Protein AF-A0A0M2LKA0-F1 (afdb_monomer_lite)

pLDDT: mean 72.99, std 15.02, range [41.03, 94.38]

Structure (mmCIF, N/CA/C/O backbone):
data_AF-A0A0M2LKA0-F1
#
_entry.id   AF-A0A0M2LKA0-F1
#
loop_
_atom_site.group_PDB
_atom_site.id
_atom_site.type_symbol
_atom_site.label_atom_id
_atom_site.label_alt_id
_atom_site.label_comp_id
_atom_site.label_asym_id
_atom_site.label_entity_id
_atom_site.label_seq_id
_atom_site.pdbx_PDB_ins_code
_atom_site.Cartn_x
_atom_site.Cartn_y
_atom_site.Cartn_z
_atom_site.occupancy
_atom_site.B_iso_or_equiv
_atom_site.auth_seq_id
_atom_site.auth_comp_id
_atom_site.auth_asym_id
_atom_site.auth_atom_id
_atom_site.pdbx_PDB_model_num
ATOM 1 N N . MET A 1 1 ? 6.410 20.354 8.810 1.00 49.94 1 MET A N 1
ATOM 2 C CA . MET A 1 1 ? 5.802 19.110 9.349 1.00 49.94 1 MET A CA 1
ATOM 3 C C . MET A 1 1 ? 4.276 19.144 9.284 1.00 49.94 1 MET A C 1
ATOM 5 O O . MET A 1 1 ? 3.710 18.220 8.721 1.00 49.94 1 MET A O 1
ATOM 9 N N . ALA A 1 2 ? 3.620 20.210 9.767 1.00 44.72 2 ALA A N 1
ATOM 10 C CA . ALA A 1 2 ? 2.159 20.378 9.693 1.00 44.72 2 ALA A CA 1
ATOM 11 C C . ALA A 1 2 ? 1.587 20.274 8.263 1.00 44.72 2 ALA A C 1
ATOM 13 O O . ALA A 1 2 ? 0.585 19.607 8.043 1.00 44.72 2 ALA A O 1
ATOM 14 N N . GLU A 1 3 ? 2.279 20.843 7.278 1.00 41.03 3 GLU A N 1
ATOM 15 C CA . GLU A 1 3 ? 1.868 20.831 5.868 1.00 41.03 3 GLU A CA 1
ATOM 16 C C . GLU A 1 3 ? 1.890 19.419 5.245 1.00 41.03 3 GLU A C 1
ATOM 18 O O . GLU A 1 3 ? 0.948 19.018 4.571 1.00 41.03 3 GLU A O 1
ATOM 23 N N . ARG A 1 4 ? 2.899 18.595 5.577 1.00 46.00 4 ARG A N 1
ATOM 24 C CA . ARG A 1 4 ? 2.967 17.182 5.149 1.00 46.00 4 ARG A CA 1
ATOM 25 C C . ARG A 1 4 ? 1.891 16.314 5.811 1.00 46.00 4 ARG A C 1
ATOM 27 O O . ARG A 1 4 ? 1.380 15.390 5.185 1.00 46.00 4 ARG A O 1
ATOM 34 N N . LEU A 1 5 ? 1.529 16.618 7.060 1.00 46.94 5 LEU A N 1
ATOM 35 C CA . LEU A 1 5 ? 0.420 15.952 7.754 1.00 46.94 5 LEU A CA 1
ATOM 36 C C . LEU A 1 5 ? -0.933 16.329 7.129 1.00 46.94 5 LEU A C 1
ATOM 38 O O . LEU A 1 5 ? -1.771 15.452 6.932 1.00 46.94 5 LEU A O 1
ATOM 42 N N . ALA A 1 6 ? -1.120 17.596 6.746 1.00 46.91 6 ALA A N 1
ATOM 43 C CA . ALA A 1 6 ? -2.309 18.057 6.029 1.00 46.91 6 ALA A CA 1
ATOM 44 C C . ALA A 1 6 ? -2.434 17.416 4.634 1.00 46.91 6 ALA A C 1
ATOM 46 O O . ALA A 1 6 ? -3.523 17.013 4.235 1.00 46.91 6 ALA A O 1
ATOM 47 N N . GLN A 1 7 ? -1.318 17.229 3.925 1.00 47.41 7 GLN A N 1
ATOM 48 C CA . GLN A 1 7 ? -1.297 16.571 2.615 1.00 47.41 7 GLN A CA 1
ATOM 49 C C . GLN A 1 7 ? -1.608 15.065 2.709 1.00 47.41 7 GLN A C 1
ATOM 51 O O . GLN A 1 7 ? -2.362 14.539 1.891 1.00 47.41 7 GLN A O 1
ATOM 56 N N . SER A 1 8 ? -1.131 14.387 3.765 1.00 47.25 8 SER A N 1
ATOM 57 C CA . SER A 1 8 ? -1.543 13.009 4.085 1.00 47.25 8 SER A CA 1
ATOM 58 C C . SER A 1 8 ? -3.036 12.907 4.403 1.00 47.25 8 SER A C 1
ATOM 60 O O . SER A 1 8 ? -3.646 11.893 4.083 1.00 47.25 8 SER A O 1
ATOM 62 N N . ALA A 1 9 ? -3.634 13.931 5.020 1.00 48.22 9 ALA A N 1
ATOM 63 C CA . ALA A 1 9 ? -5.065 13.962 5.310 1.00 48.22 9 ALA A CA 1
ATOM 64 C C . ALA A 1 9 ? -5.916 14.241 4.055 1.00 48.22 9 ALA A C 1
ATOM 66 O O . ALA A 1 9 ? -6.950 13.604 3.877 1.00 48.22 9 ALA A O 1
ATOM 67 N N . ALA A 1 10 ? -5.470 15.124 3.156 1.00 48.59 10 ALA A N 1
ATOM 68 C CA . ALA A 1 10 ? -6.183 15.451 1.917 1.00 48.59 10 ALA A CA 1
ATOM 69 C C . ALA A 1 10 ? -6.299 14.252 0.957 1.00 48.59 10 ALA A C 1
ATOM 71 O O . ALA A 1 10 ? -7.355 14.042 0.367 1.00 48.59 10 ALA A O 1
ATOM 72 N N . SER A 1 11 ? -5.260 13.410 0.874 1.00 50.88 11 SER A N 1
ATOM 73 C CA . SER A 1 11 ? -5.303 12.160 0.096 1.00 50.88 11 SER A CA 1
ATOM 74 C C . SER A 1 11 ? -6.380 11.172 0.576 1.00 50.88 11 SER A C 1
ATOM 76 O O . SER A 1 11 ? -6.733 10.269 -0.172 1.00 50.88 11 SER A O 1
ATOM 78 N N . ARG A 1 12 ? -6.901 11.320 1.806 1.00 52.53 12 ARG A N 1
ATOM 79 C CA . ARG A 1 12 ? -7.867 10.393 2.432 1.00 52.53 12 ARG A CA 1
ATOM 80 C C . ARG A 1 12 ? -9.328 10.729 2.140 1.00 52.53 12 ARG A C 1
ATOM 82 O O . ARG A 1 12 ? -10.188 9.892 2.375 1.00 52.53 12 ARG A O 1
ATOM 89 N N . LEU A 1 13 ? -9.629 11.935 1.651 1.00 51.94 13 LEU A N 1
ATOM 90 C CA . LEU A 1 13 ? -11.008 12.327 1.320 1.00 51.94 13 LEU A CA 1
ATOM 91 C C . LEU A 1 13 ? -11.517 11.686 0.020 1.00 51.94 13 LEU A C 1
ATOM 93 O O . LEU A 1 13 ? -12.709 11.751 -0.256 1.00 51.94 13 LEU A O 1
ATOM 97 N N . LEU A 1 14 ? -10.626 11.085 -0.773 1.00 54.72 14 LEU A N 1
ATOM 98 C CA . LEU A 1 14 ? -10.937 10.580 -2.110 1.00 54.72 14 LEU A CA 1
ATOM 99 C C . LEU A 1 14 ? -11.229 9.070 -2.152 1.00 54.72 14 LEU A C 1
ATOM 101 O O . LEU A 1 14 ? -11.554 8.561 -3.219 1.00 54.72 14 LEU A O 1
ATOM 105 N N . GLY A 1 15 ? -11.170 8.372 -1.009 1.00 57.66 15 GLY A N 1
ATOM 106 C CA . GLY A 1 15 ? -11.311 6.913 -0.954 1.00 57.66 15 GLY A CA 1
ATOM 107 C C . GLY A 1 15 ? -10.133 6.176 -1.610 1.00 57.66 15 GLY A C 1
ATOM 108 O O . GLY A 1 15 ? -9.157 6.819 -2.015 1.00 57.66 15 GLY A O 1
ATOM 109 N N . PRO A 1 16 ? -10.189 4.834 -1.705 1.00 60.84 16 PRO A N 1
ATOM 110 C CA . PRO A 1 16 ? -9.189 4.091 -2.454 1.00 60.84 16 PRO A CA 1
ATOM 111 C C . PRO A 1 16 ? -9.249 4.519 -3.929 1.00 60.84 16 PRO A C 1
ATOM 113 O O . PRO A 1 16 ? -10.347 4.719 -4.464 1.00 60.84 16 PRO A O 1
ATOM 116 N N . PRO A 1 17 ? -8.101 4.665 -4.613 1.00 65.44 17 PRO A N 1
ATOM 117 C CA . PRO A 1 17 ? -8.116 4.902 -6.048 1.00 65.44 17 PRO A CA 1
ATOM 118 C C . PRO A 1 17 ? -8.857 3.748 -6.745 1.00 65.44 17 PRO A C 1
ATOM 120 O O . PRO A 1 17 ? -8.742 2.597 -6.310 1.00 65.44 17 PRO A O 1
ATOM 123 N N . PRO A 1 18 ? -9.624 4.025 -7.814 1.00 71.31 18 PRO A N 1
ATOM 124 C CA . PRO A 1 18 ? -10.268 2.964 -8.572 1.00 71.31 18 PRO A CA 1
ATOM 125 C C . PRO A 1 18 ? -9.208 2.005 -9.143 1.00 71.31 18 PRO A C 1
ATOM 127 O O . PRO A 1 18 ? -8.073 2.429 -9.392 1.00 71.31 18 PRO A O 1
ATOM 130 N N . PRO A 1 19 ? -9.560 0.730 -9.397 1.00 78.94 19 PRO A N 1
ATOM 131 C CA . PRO A 1 19 ? -8.699 -0.166 -10.159 1.00 78.94 19 PRO A CA 1
ATOM 132 C C . PRO A 1 19 ? -8.283 0.469 -11.490 1.00 78.94 19 PRO A C 1
ATOM 134 O O . PRO A 1 19 ? -9.040 1.249 -12.076 1.00 78.94 19 PRO A O 1
ATOM 137 N N . PHE A 1 20 ? -7.100 0.112 -11.996 1.00 77.69 20 PHE A N 1
ATOM 138 C CA . PHE A 1 20 ? -6.688 0.537 -13.332 1.00 77.69 20 PHE A CA 1
ATOM 139 C C . PHE A 1 20 ? -7.726 0.085 -14.368 1.00 77.69 20 PHE A C 1
ATOM 141 O O . PHE A 1 20 ? -8.136 -1.074 -14.388 1.00 77.69 20 PHE A O 1
ATOM 148 N N . SER A 1 21 ? -8.154 1.009 -15.231 1.00 77.69 21 SER A N 1
ATOM 149 C CA . SER A 1 21 ? -9.156 0.743 -16.273 1.00 77.69 21 SER A CA 1
ATOM 150 C C . SER A 1 21 ? -8.613 -0.102 -17.429 1.00 77.69 21 SER A C 1
ATOM 152 O O . SER A 1 21 ? -9.390 -0.719 -18.155 1.00 77.69 21 SER A O 1
ATOM 154 N N . SER A 1 22 ? -7.287 -0.143 -17.586 1.00 79.56 22 SER A N 1
ATOM 155 C CA . SER A 1 22 ? -6.582 -0.935 -18.593 1.00 79.56 22 SER A CA 1
ATOM 156 C C . SER A 1 22 ? -5.855 -2.118 -17.945 1.00 79.56 22 SER A C 1
ATOM 158 O O . SER A 1 22 ? -5.287 -1.951 -16.861 1.00 79.56 22 SER A O 1
ATOM 160 N N . PRO A 1 23 ? -5.801 -3.294 -18.600 1.00 80.81 23 PRO A N 1
ATOM 161 C CA . PRO A 1 23 ? -4.989 -4.411 -18.131 1.00 80.81 23 PRO A CA 1
ATOM 162 C C . PRO A 1 23 ? -3.512 -4.022 -18.013 1.00 80.81 23 PRO A C 1
ATOM 164 O O . PRO A 1 23 ? -2.940 -3.447 -18.939 1.00 80.81 23 PRO A O 1
ATOM 167 N N . VAL A 1 24 ? -2.885 -4.381 -16.894 1.00 83.12 24 VAL A N 1
ATOM 168 C CA . VAL A 1 24 ? -1.435 -4.255 -16.709 1.00 83.12 24 VAL A CA 1
ATOM 169 C C . VAL A 1 24 ? -0.783 -5.552 -17.181 1.00 83.12 24 VAL A C 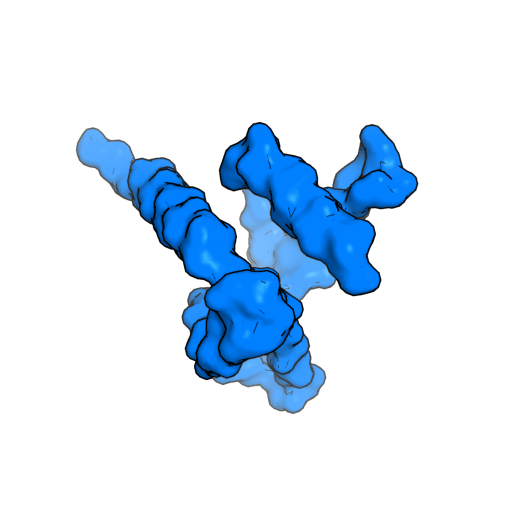1
ATOM 171 O O . VAL A 1 24 ? -1.058 -6.619 -16.635 1.00 83.12 24 VAL A O 1
ATOM 174 N N . VAL A 1 25 ? 0.064 -5.466 -18.207 1.00 85.69 25 VAL A N 1
ATOM 175 C CA . VAL A 1 25 ? 0.822 -6.613 -18.725 1.00 85.69 25 VAL A CA 1
ATOM 176 C C . VAL A 1 25 ? 2.183 -6.661 -18.037 1.00 85.69 25 VAL A C 1
ATOM 178 O O . VAL A 1 25 ? 2.869 -5.642 -17.956 1.00 85.69 25 VAL A O 1
ATOM 181 N N . ILE A 1 26 ? 2.554 -7.846 -17.554 1.00 86.62 26 ILE A N 1
ATOM 182 C CA . ILE A 1 26 ? 3.863 -8.138 -16.965 1.00 86.62 26 ILE A CA 1
ATOM 183 C C . ILE A 1 26 ? 4.667 -8.917 -18.006 1.00 86.62 26 ILE A C 1
ATOM 185 O O . ILE A 1 26 ? 4.159 -9.896 -18.558 1.00 86.62 26 ILE A O 1
ATOM 189 N N . ASP A 1 27 ? 5.884 -8.469 -18.303 1.00 85.25 27 ASP A N 1
ATOM 190 C CA . ASP A 1 27 ? 6.769 -9.166 -19.236 1.00 85.25 27 ASP A CA 1
ATOM 191 C C . ASP A 1 27 ? 7.444 -10.400 -18.606 1.00 85.25 27 ASP A C 1
ATOM 193 O O . ASP A 1 27 ? 7.315 -10.687 -17.415 1.00 85.25 27 ASP A O 1
ATOM 197 N N . GLU A 1 28 ? 8.187 -11.151 -19.419 1.00 82.75 28 GLU A N 1
ATOM 198 C CA . GLU A 1 28 ? 8.912 -12.353 -18.979 1.00 82.75 28 GLU A CA 1
ATOM 199 C C . GLU A 1 28 ? 9.992 -12.054 -17.924 1.00 82.75 28 GLU A C 1
ATOM 201 O O . GLU A 1 28 ? 10.391 -12.942 -17.171 1.00 82.75 28 GLU A O 1
ATOM 206 N N . GLY A 1 29 ? 10.460 -10.804 -17.862 1.00 78.12 29 GLY A N 1
ATOM 207 C CA . GLY A 1 29 ? 11.423 -10.318 -16.882 1.00 78.12 29 GLY A CA 1
ATOM 208 C C . GLY A 1 29 ? 10.786 -9.833 -15.581 1.00 78.12 29 GLY A C 1
ATOM 209 O O . GLY A 1 29 ? 11.528 -9.419 -14.694 1.00 78.12 29 GLY A O 1
ATOM 210 N N . GLY A 1 30 ? 9.456 -9.870 -15.451 1.00 79.06 30 GLY A N 1
ATOM 211 C CA . GLY A 1 30 ? 8.730 -9.414 -14.266 1.00 79.06 30 GLY A CA 1
ATOM 212 C C . GLY 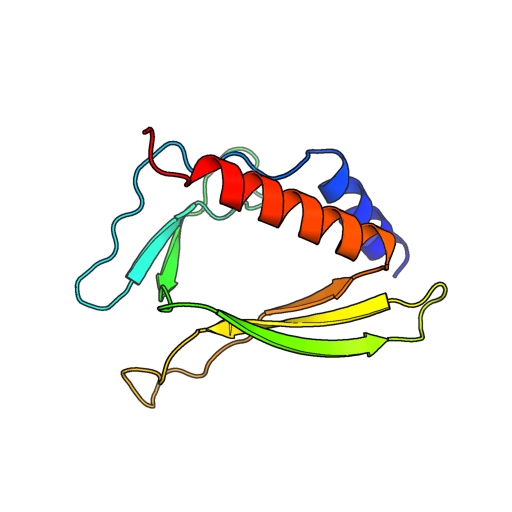A 1 30 ? 8.468 -7.907 -14.222 1.00 79.06 30 GLY A C 1
ATOM 213 O O . GLY A 1 30 ? 8.109 -7.393 -13.163 1.00 79.06 30 GLY A O 1
ATO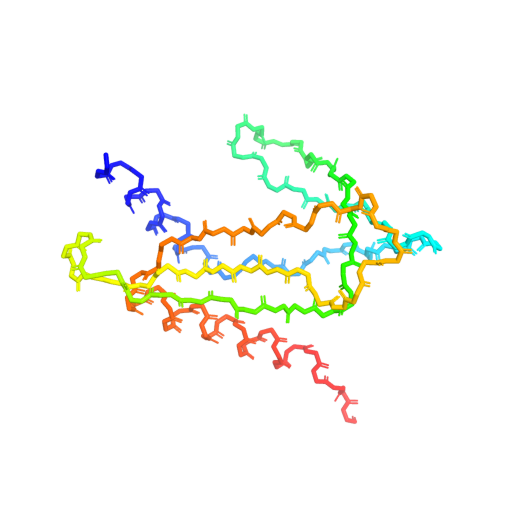M 214 N N . TYR A 1 31 ? 8.636 -7.179 -15.328 1.00 84.12 31 TYR A N 1
ATOM 215 C CA . TYR A 1 31 ? 8.393 -5.737 -15.384 1.00 84.12 31 TYR A CA 1
ATOM 216 C C . TYR A 1 31 ? 7.004 -5.408 -15.900 1.00 84.12 31 TYR A C 1
ATOM 218 O O . TYR A 1 31 ? 6.482 -6.059 -16.803 1.00 84.12 31 TYR A O 1
ATOM 226 N N . ALA A 1 32 ? 6.437 -4.336 -15.358 1.00 86.38 32 ALA A N 1
ATOM 227 C CA . ALA A 1 32 ? 5.211 -3.740 -15.851 1.00 86.38 32 ALA A CA 1
ATOM 228 C C . ALA A 1 32 ? 5.365 -2.231 -16.037 1.00 86.38 32 ALA A C 1
ATOM 230 O O . ALA A 1 32 ? 6.103 -1.549 -15.323 1.00 86.38 32 ALA A O 1
ATOM 231 N N . TRP A 1 33 ? 4.603 -1.713 -16.991 1.00 84.00 33 TRP A N 1
ATOM 232 C CA . TRP A 1 33 ? 4.403 -0.288 -17.202 1.00 84.00 33 TRP A CA 1
ATOM 233 C C . TRP A 1 33 ? 3.116 0.120 -16.491 1.00 84.00 33 TRP A C 1
ATOM 235 O O . TRP A 1 33 ? 2.025 -0.240 -16.936 1.00 84.00 33 TRP A O 1
ATOM 245 N N . VAL A 1 34 ? 3.237 0.830 -15.368 1.00 81.38 34 VAL A N 1
ATOM 246 C CA . VAL A 1 34 ? 2.087 1.196 -14.527 1.00 81.38 34 VAL A CA 1
ATOM 247 C C . VAL A 1 34 ? 1.832 2.703 -14.548 1.00 81.38 34 VAL A C 1
ATOM 249 O O . VAL A 1 34 ? 2.788 3.484 -14.479 1.00 81.38 34 VAL A O 1
ATOM 252 N N . PRO A 1 35 ? 0.561 3.145 -14.607 1.00 74.81 35 PRO A N 1
ATOM 253 C CA . PRO A 1 35 ? 0.226 4.548 -14.406 1.00 74.81 35 PRO A CA 1
ATOM 254 C C . PRO A 1 35 ? 0.647 4.9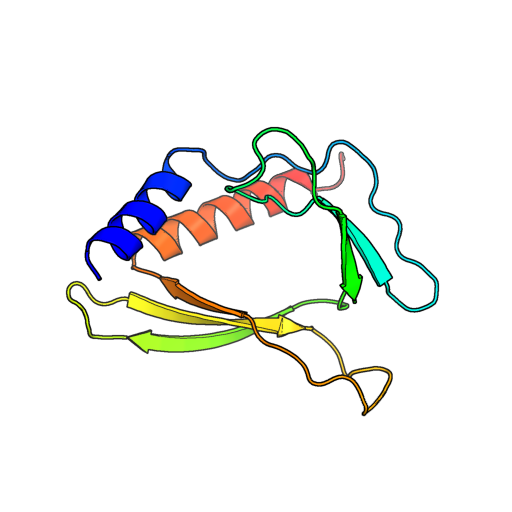92 -13.000 1.00 74.81 35 PRO A C 1
ATOM 256 O O . PRO A 1 35 ? 0.201 4.432 -11.998 1.00 74.81 35 PRO A O 1
ATOM 259 N N . HIS A 1 36 ? 1.500 6.010 -12.915 1.00 69.06 36 HIS A N 1
ATOM 260 C CA . HIS A 1 36 ? 1.885 6.641 -11.662 1.00 69.06 36 HIS A CA 1
ATOM 261 C C . HIS A 1 36 ? 1.160 7.984 -11.513 1.00 69.06 36 HIS A C 1
ATOM 263 O O . HIS A 1 36 ? 1.328 8.874 -12.356 1.00 69.06 36 HIS A O 1
ATOM 269 N N . PRO A 1 37 ? 0.404 8.194 -10.422 1.00 59.50 37 PRO A N 1
ATOM 270 C CA . PRO A 1 37 ? -0.228 9.479 -10.166 1.00 59.50 37 PRO A CA 1
ATOM 271 C C . PRO A 1 37 ? 0.855 10.529 -9.880 1.00 59.50 37 PRO A C 1
ATOM 273 O O . PRO A 1 37 ? 1.488 10.520 -8.825 1.00 59.50 37 PRO A O 1
ATOM 276 N N . ASN A 1 38 ? 1.114 11.433 -10.830 1.00 61.78 38 ASN A N 1
ATOM 277 C CA . ASN A 1 38 ? 1.999 12.575 -10.616 1.00 61.78 38 ASN A CA 1
ATOM 278 C C . ASN A 1 38 ? 1.162 13.814 -10.253 1.00 61.78 38 ASN A C 1
ATOM 280 O O . ASN A 1 38 ? 0.562 14.417 -11.142 1.00 61.78 38 ASN A O 1
ATOM 284 N N . PRO A 1 39 ? 1.150 14.250 -8.981 1.00 54.44 39 PRO A N 1
ATOM 285 C CA . PRO A 1 39 ? 0.353 15.400 -8.560 1.00 54.44 39 PRO A CA 1
ATOM 286 C C . PRO A 1 39 ? 0.813 16.734 -9.176 1.00 54.44 39 PRO A C 1
ATOM 288 O O . PRO A 1 39 ? 0.076 17.713 -9.104 1.00 54.44 39 PRO A O 1
ATOM 291 N N . ALA A 1 40 ? 2.007 16.798 -9.778 1.00 56.44 40 ALA A N 1
ATOM 292 C CA . ALA A 1 40 ? 2.523 17.993 -10.450 1.00 56.44 40 ALA A CA 1
ATOM 293 C C . ALA A 1 40 ? 2.151 18.077 -11.942 1.00 56.44 40 ALA A C 1
ATOM 295 O O . ALA A 1 40 ? 2.332 19.129 -12.552 1.00 56.44 40 ALA A O 1
ATOM 296 N N . LEU A 1 41 ? 1.644 16.996 -12.543 1.00 55.25 41 LEU A N 1
ATOM 297 C CA . LEU A 1 41 ? 1.250 16.959 -13.951 1.00 55.25 41 LEU A CA 1
ATOM 298 C C . LEU A 1 41 ? -0.249 16.674 -14.023 1.00 55.25 41 LEU A C 1
ATOM 300 O O . LEU A 1 41 ? -0.686 15.539 -13.887 1.00 55.25 41 LEU A O 1
ATOM 304 N N . SER A 1 42 ? -1.048 17.717 -14.241 1.00 48.38 42 SER A N 1
ATOM 305 C CA . SER A 1 42 ? -2.513 17.668 -14.153 1.00 48.38 42 SER A CA 1
ATOM 306 C C . SER A 1 42 ? -3.217 16.807 -15.214 1.00 48.38 42 SER A C 1
ATOM 308 O O . SER A 1 42 ? -4.443 16.773 -15.225 1.00 48.38 42 SER A O 1
ATOM 310 N N . SER A 1 43 ? -2.500 16.146 -16.130 1.00 45.59 43 SER A N 1
ATOM 311 C CA . SER A 1 43 ? -3.131 15.372 -17.212 1.00 45.59 43 SER A CA 1
ATOM 312 C C . SER A 1 43 ? -2.217 14.397 -17.965 1.00 45.59 43 SER A C 1
ATOM 314 O O . SER A 1 43 ? -2.603 13.916 -19.026 1.00 45.59 43 SER A O 1
ATOM 316 N N . ALA A 1 44 ? -1.010 14.110 -17.476 1.00 49.50 44 ALA A N 1
ATOM 317 C CA . ALA A 1 44 ? -0.154 13.094 -18.083 1.00 49.50 44 ALA A CA 1
ATOM 318 C C . ALA A 1 44 ? 0.042 11.974 -17.066 1.00 49.50 44 ALA A C 1
ATOM 320 O O . ALA A 1 44 ? 0.752 12.158 -16.077 1.00 49.50 44 ALA A O 1
ATOM 321 N N . GLU A 1 45 ? -0.615 10.837 -17.299 1.00 59.25 45 GLU A N 1
ATOM 322 C CA . GLU A 1 45 ? -0.286 9.575 -16.643 1.00 59.25 45 GLU A CA 1
ATOM 323 C C . GLU A 1 45 ? 1.199 9.310 -16.905 1.00 59.25 45 GLU A C 1
ATOM 325 O O . GLU A 1 45 ? 1.597 8.913 -18.000 1.00 59.25 45 GLU A O 1
ATOM 330 N N . VAL A 1 46 ? 2.056 9.620 -15.932 1.00 63.50 46 VAL A N 1
ATOM 331 C CA . VAL A 1 46 ? 3.459 9.230 -16.023 1.00 63.50 46 VAL A CA 1
ATOM 332 C C . VAL A 1 46 ? 3.459 7.719 -15.911 1.00 63.50 46 VAL A C 1
ATOM 334 O O . VAL A 1 46 ? 3.092 7.179 -14.874 1.00 63.50 46 VAL A O 1
ATOM 337 N N . ILE A 1 47 ? 3.837 7.034 -16.981 1.00 70.00 47 ILE A N 1
ATOM 338 C CA . ILE A 1 47 ? 3.985 5.587 -16.950 1.00 70.00 47 ILE A CA 1
ATOM 339 C C . ILE A 1 47 ? 5.364 5.292 -16.364 1.00 70.00 47 ILE A C 1
ATOM 341 O O . ILE A 1 47 ? 6.384 5.692 -16.930 1.00 70.00 47 ILE A O 1
ATOM 345 N N . LEU A 1 48 ? 5.399 4.616 -15.220 1.00 73.38 48 LEU A N 1
ATOM 346 C CA . LEU A 1 48 ? 6.644 4.138 -14.632 1.00 73.38 48 LEU A CA 1
ATOM 347 C C . LEU A 1 48 ? 6.834 2.668 -14.984 1.00 73.38 48 LEU A C 1
ATOM 349 O O . LEU A 1 48 ? 5.930 1.856 -14.804 1.00 73.38 48 LEU A O 1
ATOM 353 N N . GLY A 1 49 ? 8.027 2.338 -15.472 1.00 75.19 49 GLY A N 1
ATOM 354 C CA . GLY A 1 49 ? 8.483 0.957 -15.522 1.00 75.19 49 GLY A CA 1
ATOM 355 C C . GLY A 1 49 ? 8.872 0.531 -14.113 1.00 75.19 49 GLY A C 1
ATOM 356 O O . GLY A 1 49 ? 9.773 1.129 -13.520 1.00 75.19 49 GLY A O 1
ATOM 357 N N . CYS A 1 50 ? 8.191 -0.467 -13.563 1.00 76.75 50 CYS A N 1
ATOM 358 C CA . CYS A 1 50 ? 8.525 -1.031 -12.263 1.00 76.75 50 CYS A CA 1
ATOM 359 C C . CYS A 1 50 ? 8.599 -2.553 -12.333 1.00 76.75 50 CYS A C 1
ATOM 361 O O . CYS A 1 50 ? 7.928 -3.200 -13.137 1.00 76.75 50 CYS A O 1
ATOM 363 N N . TYR A 1 51 ? 9.446 -3.120 -11.481 1.00 76.94 51 TYR A N 1
ATOM 364 C CA . TYR A 1 51 ? 9.487 -4.556 -11.275 1.00 76.94 51 TYR A CA 1
ATOM 365 C C . TYR A 1 51 ? 8.306 -4.972 -10.385 1.00 76.94 51 TYR A C 1
ATOM 367 O O . TYR A 1 51 ? 8.085 -4.382 -9.323 1.00 76.94 51 TYR A O 1
ATOM 375 N N . VAL A 1 52 ? 7.543 -5.977 -10.812 1.00 81.38 52 VAL A N 1
ATOM 376 C CA . VAL A 1 52 ? 6.378 -6.496 -10.090 1.00 81.38 52 VAL A CA 1
ATOM 377 C C . VAL A 1 52 ? 6.802 -7.704 -9.265 1.00 81.38 52 VAL A C 1
ATOM 379 O O . VAL A 1 52 ? 7.077 -8.785 -9.780 1.00 81.38 52 VAL A O 1
ATOM 382 N N . HIS A 1 53 ? 6.843 -7.522 -7.948 1.00 77.62 53 HIS A N 1
ATOM 383 C CA . HIS A 1 53 ? 7.180 -8.602 -7.029 1.00 77.62 53 HIS A CA 1
ATOM 384 C C . HIS A 1 53 ? 6.029 -9.604 -6.868 1.00 77.62 53 HIS A C 1
ATOM 386 O O . HIS A 1 53 ? 4.857 -9.233 -6.779 1.00 77.62 53 HIS A O 1
ATOM 392 N N . ALA A 1 54 ? 6.382 -10.887 -6.759 1.00 75.94 54 ALA A N 1
ATOM 393 C CA . ALA A 1 54 ? 5.447 -11.948 -6.413 1.00 75.94 54 ALA A CA 1
ATOM 394 C C . ALA A 1 54 ? 5.145 -11.908 -4.906 1.00 75.94 54 ALA A C 1
ATOM 396 O O . ALA A 1 54 ? 5.812 -12.539 -4.083 1.00 75.94 54 ALA A O 1
ATOM 397 N N . GLY A 1 55 ? 4.116 -11.145 -4.549 1.00 79.31 55 GLY A N 1
ATOM 398 C CA . GLY A 1 55 ? 3.720 -10.913 -3.165 1.00 79.31 55 GLY A CA 1
ATOM 399 C C . GLY A 1 55 ? 4.403 -9.694 -2.548 1.00 79.31 55 GLY A C 1
ATOM 400 O O . GLY A 1 55 ? 5.144 -8.963 -3.203 1.00 79.31 55 GLY A O 1
ATOM 401 N N . ILE A 1 56 ? 4.115 -9.464 -1.267 1.00 83.62 56 ILE A N 1
ATOM 402 C CA . ILE A 1 56 ? 4.562 -8.295 -0.501 1.00 83.62 56 ILE A CA 1
ATOM 403 C C . ILE A 1 56 ? 4.990 -8.760 0.893 1.00 83.62 56 ILE A C 1
ATOM 405 O O . ILE A 1 56 ? 4.344 -9.624 1.492 1.00 83.62 56 ILE A O 1
ATOM 409 N N . ARG A 1 57 ? 6.063 -8.172 1.430 1.00 84.62 57 ARG A N 1
ATOM 410 C CA . ARG A 1 57 ? 6.454 -8.294 2.843 1.00 84.62 57 ARG A CA 1
ATOM 411 C C . ARG A 1 57 ? 6.234 -6.976 3.574 1.00 84.62 57 ARG A C 1
ATOM 413 O O . ARG A 1 57 ? 6.326 -5.898 2.994 1.00 84.62 57 ARG A O 1
ATOM 420 N N . LEU A 1 58 ? 5.964 -7.082 4.871 1.00 89.06 58 LEU A N 1
ATOM 421 C CA . LEU A 1 58 ? 5.651 -5.954 5.743 1.00 89.06 58 LEU A CA 1
ATOM 422 C C . LEU A 1 58 ? 6.658 -5.894 6.890 1.00 89.06 58 LEU A C 1
ATOM 424 O O . LEU A 1 58 ? 6.838 -6.873 7.613 1.00 89.06 58 LEU A O 1
ATOM 428 N N . GLY A 1 59 ? 7.279 -4.734 7.075 1.00 89.25 59 GLY A N 1
ATOM 429 C CA . GLY A 1 59 ? 7.990 -4.371 8.299 1.00 89.25 59 GLY A CA 1
ATOM 430 C C . GLY A 1 59 ? 7.260 -3.227 8.990 1.00 89.25 59 GLY A C 1
ATOM 431 O O . GLY A 1 59 ? 6.700 -2.361 8.322 1.00 89.25 59 GLY A O 1
ATOM 432 N N . TRP A 1 60 ? 7.242 -3.205 10.320 1.00 94.38 60 TRP A N 1
ATOM 433 C CA . TRP A 1 60 ? 6.626 -2.099 11.046 1.00 94.38 60 TRP A CA 1
ATOM 434 C C . TRP A 1 60 ? 7.322 -1.818 12.372 1.00 94.38 60 TRP A C 1
ATOM 436 O O . TRP A 1 60 ? 7.933 -2.701 12.973 1.00 94.38 60 TRP A O 1
ATOM 446 N N . ALA A 1 61 ? 7.207 -0.574 12.829 1.00 93.75 61 ALA A N 1
ATOM 447 C CA . ALA A 1 61 ? 7.643 -0.157 14.154 1.00 93.75 61 ALA A CA 1
ATOM 448 C C . ALA A 1 61 ? 6.642 0.845 14.751 1.00 93.75 61 ALA A C 1
ATOM 450 O O . ALA A 1 61 ? 6.134 1.707 14.025 1.00 93.75 61 ALA A O 1
ATOM 451 N N . PRO A 1 62 ? 6.344 0.777 16.060 1.00 92.06 62 PRO A N 1
ATOM 452 C CA . PRO A 1 62 ? 5.550 1.806 16.717 1.00 92.06 62 PRO A CA 1
ATOM 453 C C . PRO A 1 62 ? 6.305 3.142 16.703 1.00 92.06 62 PRO A C 1
ATOM 455 O O . PRO A 1 62 ? 7.501 3.199 16.982 1.00 92.06 62 PRO A O 1
ATOM 458 N N . MET A 1 63 ? 5.591 4.226 16.411 1.00 91.12 63 MET A N 1
ATOM 459 C CA . MET A 1 63 ? 6.128 5.586 16.350 1.00 91.12 63 MET A CA 1
ATOM 460 C C . MET A 1 63 ? 5.374 6.459 17.358 1.00 91.12 63 MET A C 1
ATOM 462 O O . MET A 1 63 ? 4.324 7.009 17.026 1.00 91.12 63 MET A O 1
ATOM 466 N N . PRO A 1 64 ? 5.860 6.580 18.608 1.00 80.50 64 PRO A N 1
ATOM 467 C CA . PRO A 1 64 ? 5.148 7.303 19.666 1.00 80.50 64 PRO A CA 1
ATOM 468 C C . PRO A 1 64 ? 5.102 8.823 19.446 1.00 80.50 64 PRO A C 1
ATOM 470 O O . PRO A 1 64 ? 4.302 9.508 20.079 1.00 80.50 64 PRO A O 1
ATOM 473 N N . LEU A 1 65 ? 5.934 9.357 18.546 1.00 77.00 65 LEU A N 1
ATOM 474 C CA . LEU A 1 65 ? 5.955 10.766 18.170 1.00 77.00 65 LEU A CA 1
ATOM 475 C C . LEU A 1 65 ? 5.888 10.930 16.643 1.00 77.00 65 LEU A C 1
ATOM 477 O O . LEU A 1 65 ? 6.463 10.109 15.924 1.00 77.00 65 LEU A O 1
ATOM 481 N N . PRO A 1 66 ? 5.245 12.005 16.148 1.00 72.62 66 PRO A N 1
ATOM 482 C CA . PRO A 1 66 ? 4.523 13.036 16.910 1.00 72.62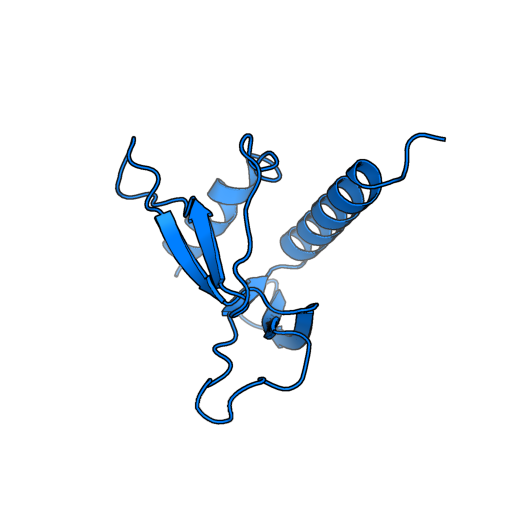 66 PRO A CA 1
ATOM 483 C C . PRO A 1 66 ? 3.195 12.523 17.496 1.00 72.62 66 PRO A C 1
ATOM 485 O O . PRO A 1 66 ? 2.599 11.595 16.955 1.00 72.62 66 PRO A O 1
ATOM 488 N N . LEU A 1 67 ? 2.718 13.134 18.592 1.00 72.50 67 LEU A N 1
ATOM 489 C CA . LEU A 1 67 ? 1.389 12.842 19.152 1.00 72.50 67 LEU A CA 1
ATOM 490 C C . LEU A 1 67 ? 0.302 13.043 18.076 1.00 72.50 67 LEU A C 1
ATOM 492 O O . LEU A 1 67 ? 0.382 14.021 17.328 1.00 72.50 67 LEU A O 1
ATOM 496 N N . PRO A 1 68 ? -0.701 12.148 17.974 1.00 75.81 68 PRO A N 1
ATOM 497 C CA . PRO A 1 68 ? -1.090 11.094 18.927 1.00 75.81 68 PRO A CA 1
ATOM 498 C C . PRO A 1 68 ? -0.313 9.764 18.803 1.00 75.81 68 PRO A C 1
ATOM 500 O O . PRO A 1 68 ? -0.724 8.758 19.378 1.00 75.81 68 PRO A O 1
ATOM 503 N N . GLY A 1 69 ? 0.795 9.741 18.063 1.00 82.62 69 GLY A N 1
ATOM 504 C CA . GLY A 1 69 ? 1.540 8.533 17.731 1.00 82.62 69 GLY A CA 1
ATOM 505 C C . GLY A 1 69 ? 0.977 7.825 16.496 1.00 82.62 69 GLY A C 1
ATOM 506 O O . GLY A 1 69 ? -0.044 8.211 15.917 1.00 82.62 69 GLY A O 1
ATOM 507 N N . GLY A 1 70 ? 1.670 6.781 16.064 1.00 89.44 70 GLY A N 1
ATOM 508 C CA . GLY A 1 70 ? 1.325 5.993 14.889 1.00 89.44 70 GLY A CA 1
ATOM 509 C C . GLY A 1 70 ? 2.255 4.801 14.726 1.00 89.44 70 GLY A C 1
ATOM 510 O O . GLY A 1 70 ? 2.858 4.323 15.689 1.00 89.44 70 GLY A O 1
ATOM 511 N N . VAL A 1 71 ? 2.385 4.335 13.494 1.00 91.94 71 VAL A N 1
ATOM 512 C CA . VAL A 1 71 ? 3.323 3.288 13.095 1.00 91.94 71 VAL A CA 1
ATOM 513 C C . VAL A 1 71 ? 4.146 3.774 11.911 1.00 91.94 71 VAL A C 1
ATOM 515 O O . VAL A 1 71 ? 3.635 4.476 11.041 1.00 91.94 71 VAL A O 1
ATOM 518 N N . LEU A 1 72 ? 5.422 3.411 11.872 1.00 91.94 72 LEU A N 1
ATOM 519 C CA . LEU A 1 72 ? 6.170 3.364 10.625 1.00 91.94 72 LEU A CA 1
ATOM 520 C C . LEU A 1 72 ? 5.822 2.028 9.970 1.00 91.94 72 LEU A C 1
ATOM 522 O O . LEU A 1 72 ? 6.070 0.986 10.574 1.00 91.94 72 LEU A O 1
ATOM 526 N N . LEU A 1 73 ? 5.228 2.062 8.783 1.00 91.75 73 LEU A N 1
ATOM 527 C CA . LEU A 1 73 ? 4.947 0.885 7.969 1.00 91.75 73 LEU A CA 1
ATOM 528 C C . LEU A 1 73 ? 5.883 0.891 6.765 1.00 91.75 73 LEU A C 1
ATOM 530 O O . LEU A 1 73 ? 5.931 1.884 6.043 1.00 91.75 73 LEU A O 1
ATOM 534 N N . THR A 1 74 ? 6.582 -0.214 6.537 1.00 91.00 74 THR A N 1
ATOM 535 C CA . THR A 1 74 ? 7.443 -0.406 5.373 1.00 91.00 74 THR A CA 1
ATOM 536 C C . THR A 1 74 ? 6.953 -1.589 4.551 1.00 91.00 74 THR A C 1
ATOM 538 O O . THR A 1 74 ? 6.769 -2.688 5.078 1.00 91.00 74 THR A O 1
ATOM 541 N N . LEU A 1 75 ? 6.751 -1.351 3.259 1.00 87.44 75 LEU A N 1
ATOM 542 C CA . LEU A 1 75 ? 6.391 -2.352 2.261 1.00 87.44 75 LEU A CA 1
ATOM 543 C C . LEU A 1 75 ? 7.638 -2.762 1.488 1.00 87.44 75 LEU A C 1
ATOM 545 O O . LEU A 1 75 ? 8.388 -1.901 1.027 1.00 87.44 75 LEU A O 1
ATOM 549 N N . PHE A 1 76 ? 7.823 -4.064 1.326 1.00 82.81 76 PHE A N 1
ATOM 550 C CA . PHE A 1 76 ? 8.899 -4.665 0.548 1.00 82.81 76 PHE A CA 1
ATOM 551 C C . PHE A 1 76 ? 8.314 -5.657 -0.458 1.00 82.81 76 PHE A C 1
ATOM 553 O O . PHE A 1 76 ? 7.200 -6.158 -0.272 1.00 82.81 76 PHE A O 1
ATOM 560 N N . GLY A 1 77 ? 9.078 -5.988 -1.492 1.00 77.19 77 GLY A N 1
ATOM 561 C CA . GLY A 1 77 ? 8.732 -7.080 -2.387 1.00 77.19 77 GLY A CA 1
ATOM 562 C C . GLY A 1 77 ? 8.624 -8.423 -1.652 1.00 77.19 77 GLY A C 1
ATOM 563 O O . GLY A 1 77 ? 9.319 -8.719 -0.675 1.00 77.19 77 GLY A O 1
ATOM 564 N N . GLY A 1 78 ? 7.703 -9.267 -2.101 1.00 66.00 78 GLY A N 1
ATOM 565 C CA . GLY A 1 78 ? 7.673 -10.682 -1.752 1.00 66.00 78 GLY A CA 1
ATOM 566 C C . GLY A 1 78 ? 8.572 -11.480 -2.694 1.00 66.00 78 GLY A C 1
ATOM 567 O O . GLY A 1 78 ? 8.549 -11.273 -3.904 1.00 66.00 78 GLY A O 1
ATOM 568 N N . GLY A 1 79 ? 9.363 -12.395 -2.131 1.00 63.12 79 GLY A N 1
ATOM 569 C CA . GLY A 1 79 ? 10.178 -13.357 -2.878 1.00 63.12 79 GLY A CA 1
ATOM 570 C C . GLY A 1 79 ? 11.681 -13.041 -2.903 1.00 63.12 79 GLY A C 1
ATOM 571 O O . GLY A 1 79 ? 12.076 -11.886 -2.746 1.00 63.12 79 GLY A O 1
ATOM 572 N N . PRO A 1 80 ? 12.543 -14.065 -3.060 1.00 55.84 80 PRO A N 1
ATOM 573 C CA . PRO A 1 80 ? 13.961 -13.841 -3.313 1.00 55.84 80 PRO A CA 1
ATOM 574 C C . PRO A 1 80 ? 14.116 -13.080 -4.640 1.00 55.84 80 PRO A C 1
ATOM 576 O O . PRO A 1 80 ? 13.447 -13.441 -5.613 1.00 55.84 80 PRO A O 1
ATOM 579 N N . PRO A 1 81 ? 14.963 -12.037 -4.709 1.00 56.88 81 PRO A N 1
ATOM 580 C CA . PRO A 1 81 ? 15.196 -11.346 -5.966 1.00 56.88 81 PRO A CA 1
ATOM 581 C C . PRO A 1 81 ? 15.770 -12.353 -6.977 1.00 56.88 81 PRO A C 1
ATOM 583 O O . PRO A 1 81 ? 16.699 -13.089 -6.631 1.00 56.88 81 PRO A O 1
ATOM 586 N N . PRO A 1 82 ? 15.237 -12.429 -8.211 1.00 54.12 82 PRO A N 1
ATOM 587 C CA . PRO A 1 82 ? 15.769 -13.346 -9.220 1.00 54.12 82 PRO A CA 1
ATOM 588 C C . PRO A 1 82 ? 17.196 -12.973 -9.651 1.00 54.12 82 PRO A C 1
ATOM 590 O O . PRO A 1 82 ? 17.917 -13.818 -10.175 1.00 54.12 82 PRO A O 1
ATOM 593 N N . ASP A 1 83 ? 17.624 -11.732 -9.399 1.00 57.28 83 ASP A N 1
ATOM 594 C CA . ASP A 1 83 ? 18.986 -11.250 -9.622 1.00 57.28 83 ASP A CA 1
ATOM 595 C C . ASP A 1 83 ? 19.481 -10.515 -8.363 1.00 57.28 83 ASP A C 1
ATOM 597 O O . ASP A 1 83 ? 18.848 -9.575 -7.880 1.00 57.28 83 ASP A O 1
ATOM 601 N N . ALA A 1 84 ? 20.638 -10.937 -7.841 1.00 56.50 84 ALA A N 1
ATOM 602 C CA . ALA A 1 84 ? 21.307 -10.357 -6.672 1.00 56.50 84 ALA A CA 1
ATOM 603 C C . ALA A 1 84 ? 21.700 -8.874 -6.844 1.00 56.50 84 ALA A C 1
ATOM 605 O O . ALA A 1 84 ? 22.167 -8.248 -5.894 1.00 56.50 84 ALA A O 1
ATOM 606 N N . ARG A 1 85 ? 21.526 -8.311 -8.046 1.00 55.34 85 ARG A N 1
ATOM 607 C CA . ARG A 1 85 ? 21.708 -6.886 -8.350 1.00 55.34 85 ARG A CA 1
ATOM 608 C C . ARG A 1 85 ? 20.486 -6.019 -8.034 1.00 55.34 85 ARG A C 1
ATOM 610 O O . ARG A 1 85 ? 20.605 -4.799 -8.107 1.00 55.34 85 ARG A O 1
ATOM 617 N N . PHE A 1 86 ? 19.339 -6.605 -7.682 1.00 58.44 86 PHE A N 1
ATOM 618 C CA . PHE A 1 86 ? 18.179 -5.834 -7.232 1.00 58.44 86 PHE A CA 1
ATOM 619 C C . PHE A 1 86 ? 18.267 -5.550 -5.739 1.00 58.44 86 PHE A C 1
ATOM 621 O O . PHE A 1 86 ? 17.972 -6.403 -4.903 1.00 58.44 86 PHE A O 1
ATOM 628 N N . GLU A 1 87 ? 18.642 -4.315 -5.412 1.00 57.34 87 GLU A N 1
ATOM 629 C CA . GLU A 1 87 ? 18.403 -3.768 -4.084 1.00 57.34 87 GLU A CA 1
ATOM 630 C C . GLU A 1 87 ? 16.897 -3.584 -3.897 1.00 57.34 87 GLU A C 1
ATOM 632 O O . GLU A 1 87 ? 16.242 -2.796 -4.584 1.00 57.34 87 GLU A O 1
ATOM 637 N N . GLU A 1 88 ? 16.332 -4.343 -2.967 1.00 64.38 88 GLU A N 1
ATOM 638 C CA . GLU A 1 88 ? 14.934 -4.227 -2.593 1.00 64.38 88 GLU A CA 1
ATOM 639 C C . GLU A 1 88 ? 14.688 -2.867 -1.927 1.00 64.38 88 GLU A C 1
ATOM 641 O O . GLU A 1 88 ? 14.936 -2.663 -0.737 1.00 64.38 88 GLU A O 1
ATOM 646 N N . SER A 1 89 ? 14.213 -1.908 -2.717 1.00 67.12 89 SER A N 1
ATOM 647 C CA . SER A 1 89 ? 13.868 -0.577 -2.228 1.00 67.12 89 SER A CA 1
ATOM 648 C C . SER A 1 89 ? 12.495 -0.626 -1.562 1.00 67.12 89 SER A C 1
ATOM 650 O O . SER A 1 89 ? 11.463 -0.598 -2.229 1.00 67.12 89 SER A O 1
ATOM 652 N N . GLY A 1 90 ? 12.480 -0.733 -0.234 1.00 75.75 90 GLY A N 1
ATOM 653 C CA . GLY A 1 90 ? 11.245 -0.663 0.541 1.00 75.75 90 GLY A CA 1
ATOM 654 C C . GLY A 1 90 ? 10.653 0.749 0.552 1.00 75.75 90 GLY A C 1
ATOM 655 O O . GLY A 1 90 ? 11.381 1.740 0.629 1.00 75.75 90 GLY A O 1
ATOM 656 N N . VAL A 1 91 ? 9.324 0.853 0.529 1.00 83.56 91 VAL A N 1
ATOM 657 C CA . VAL A 1 91 ? 8.620 2.133 0.708 1.00 83.56 91 VAL A CA 1
ATOM 658 C C . VAL A 1 91 ? 8.149 2.230 2.150 1.00 83.56 91 VAL A C 1
ATOM 660 O O . VAL A 1 91 ? 7.390 1.378 2.606 1.00 83.56 91 VAL A O 1
ATOM 663 N N . ALA A 1 92 ? 8.589 3.267 2.864 1.00 86.38 92 ALA A N 1
ATOM 664 C CA . ALA A 1 92 ? 8.232 3.504 4.259 1.00 86.38 92 ALA A CA 1
ATOM 665 C C . ALA A 1 92 ? 7.295 4.711 4.412 1.00 86.38 92 ALA A C 1
ATOM 667 O O . ALA A 1 92 ? 7.545 5.784 3.859 1.00 86.38 92 ALA A O 1
ATOM 668 N N . ALA A 1 93 ? 6.240 4.555 5.211 1.00 87.94 93 ALA A N 1
ATOM 669 C CA . ALA A 1 93 ? 5.262 5.595 5.505 1.00 87.94 93 ALA A CA 1
ATOM 670 C C . ALA A 1 93 ? 4.941 5.651 7.005 1.00 87.94 93 ALA A C 1
ATOM 672 O O . ALA A 1 93 ? 4.777 4.624 7.660 1.00 87.94 93 ALA A O 1
ATOM 673 N N . PHE A 1 94 ? 4.806 6.862 7.555 1.00 89.56 94 PHE A N 1
ATOM 674 C CA . PHE A 1 94 ? 4.210 7.053 8.879 1.00 89.56 94 PHE A CA 1
ATOM 675 C C . PHE A 1 94 ? 2.684 7.059 8.759 1.00 89.56 94 PHE A C 1
ATOM 677 O O . PHE A 1 94 ? 2.119 7.847 7.997 1.00 89.56 94 PHE A O 1
ATOM 684 N N . ILE A 1 95 ? 2.022 6.214 9.541 1.00 87.62 95 ILE A N 1
ATOM 685 C CA . ILE A 1 95 ? 0.576 6.010 9.505 1.00 87.62 95 ILE A CA 1
ATOM 686 C C . ILE A 1 95 ? 0.015 6.199 10.915 1.00 87.62 95 ILE A C 1
ATOM 688 O O . ILE A 1 95 ? 0.437 5.548 11.868 1.00 87.62 95 ILE A O 1
ATOM 692 N N . THR A 1 96 ? -0.953 7.101 11.068 1.00 88.69 96 THR A N 1
ATOM 693 C CA . THR A 1 96 ? -1.686 7.279 12.332 1.00 88.69 96 THR A CA 1
ATOM 694 C C . THR A 1 96 ? -2.682 6.137 12.541 1.00 88.69 96 THR A C 1
ATOM 696 O O . THR A 1 96 ? -3.086 5.499 11.575 1.00 88.69 96 THR A O 1
ATOM 699 N N . ARG A 1 97 ? -3.170 5.915 13.770 1.00 86.62 97 ARG A N 1
ATOM 700 C CA . ARG A 1 97 ? -4.193 4.879 14.035 1.00 86.62 97 ARG A CA 1
ATOM 701 C C . ARG A 1 97 ? -5.428 4.973 13.115 1.00 86.62 97 ARG A C 1
ATOM 703 O O . ARG A 1 97 ? -5.697 3.979 12.449 1.00 86.62 97 ARG A O 1
ATOM 710 N N . PRO A 1 98 ? -6.097 6.138 12.966 1.00 86.12 98 PRO A N 1
ATOM 711 C CA . PRO A 1 98 ? -7.214 6.252 12.024 1.00 86.12 98 PRO A CA 1
ATOM 712 C C . PRO A 1 98 ? -6.812 5.983 10.566 1.00 86.12 98 PRO A C 1
ATOM 714 O O . PRO A 1 98 ? -7.614 5.499 9.779 1.00 86.12 98 PRO A O 1
ATOM 717 N N . GLY A 1 99 ? -5.565 6.294 10.189 1.00 85.44 99 GLY A N 1
ATOM 718 C CA . GLY A 1 99 ? -5.053 5.998 8.849 1.00 85.44 99 GLY A CA 1
ATOM 719 C C . GLY A 1 99 ? -4.823 4.504 8.622 1.00 85.44 99 GLY A C 1
ATOM 720 O O . GLY A 1 99 ? -5.074 4.017 7.528 1.00 85.44 99 GLY A O 1
ATOM 721 N N . LEU A 1 100 ? -4.383 3.772 9.651 1.00 87.75 100 LEU A N 1
ATOM 722 C CA . LEU A 1 100 ? -4.200 2.324 9.581 1.00 87.75 100 LEU A CA 1
ATOM 723 C C . LEU A 1 100 ? -5.548 1.600 9.495 1.00 87.75 100 LEU A C 1
ATOM 725 O O . LEU A 1 100 ? -5.688 0.675 8.707 1.00 87.75 100 LEU A O 1
ATOM 729 N N . GLU A 1 101 ? -6.540 2.042 10.268 1.00 88.00 101 GLU A N 1
ATOM 730 C CA . GLU A 1 101 ? -7.911 1.516 10.211 1.00 88.00 101 GLU A CA 1
ATOM 731 C C . GLU A 1 101 ? -8.536 1.721 8.823 1.00 88.00 101 GLU A C 1
ATOM 733 O O . GLU A 1 101 ? -9.118 0.789 8.272 1.00 88.00 101 GLU A O 1
ATOM 738 N N . ALA A 1 102 ? -8.344 2.899 8.219 1.00 85.00 102 ALA A N 1
ATOM 739 C CA . ALA A 1 102 ? -8.777 3.165 6.848 1.00 85.00 102 ALA A CA 1
ATOM 740 C C . ALA A 1 102 ? -8.044 2.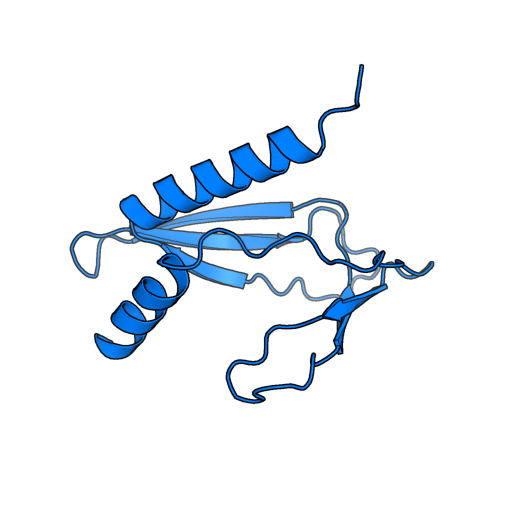284 5.819 1.00 85.00 102 ALA A C 1
ATOM 742 O O . ALA A 1 102 ? -8.693 1.667 4.983 1.00 85.00 102 ALA A O 1
ATOM 743 N N . LEU A 1 103 ? -6.714 2.148 5.925 1.00 87.50 103 LEU A N 1
ATOM 744 C CA . LEU A 1 103 ? -5.935 1.267 5.045 1.00 87.50 103 LEU A CA 1
ATOM 745 C C . LEU A 1 103 ? -6.421 -0.189 5.119 1.00 87.50 103 LEU A C 1
ATOM 747 O O . LEU A 1 103 ? -6.503 -0.865 4.099 1.00 87.50 103 LEU A O 1
ATOM 751 N N . ILE A 1 104 ? -6.756 -0.679 6.316 1.00 89.88 104 ILE A N 1
ATOM 752 C CA . ILE A 1 104 ? -7.332 -2.018 6.493 1.00 89.88 104 ILE A CA 1
ATOM 753 C C . ILE A 1 104 ? -8.675 -2.130 5.762 1.00 89.88 104 ILE A C 1
ATOM 755 O O . ILE A 1 104 ? -8.893 -3.121 5.067 1.00 89.88 104 ILE A O 1
ATOM 759 N N . ALA A 1 105 ? -9.550 -1.128 5.884 1.00 87.62 105 ALA A N 1
ATOM 760 C CA . ALA A 1 105 ? -10.839 -1.116 5.194 1.00 87.62 105 ALA A CA 1
ATOM 761 C C . ALA A 1 105 ? -10.676 -1.117 3.662 1.00 87.62 105 ALA A C 1
ATOM 763 O O . ALA A 1 105 ? -11.357 -1.881 2.979 1.00 87.62 105 ALA A O 1
ATOM 764 N N . ASP A 1 106 ? -9.731 -0.339 3.128 1.00 86.25 106 ASP A N 1
ATOM 765 C CA . ASP A 1 106 ? -9.423 -0.320 1.692 1.00 86.25 106 ASP A CA 1
ATOM 766 C C . ASP A 1 106 ? -8.928 -1.691 1.207 1.00 86.25 106 ASP A C 1
ATOM 768 O O . ASP A 1 106 ? -9.406 -2.209 0.197 1.00 86.25 106 ASP A O 1
ATOM 772 N N . LEU A 1 107 ? -8.014 -2.326 1.952 1.00 88.50 107 LEU A N 1
ATOM 773 C CA . LEU A 1 107 ? -7.515 -3.668 1.628 1.00 88.50 107 LEU A CA 1
ATOM 774 C C . LEU A 1 107 ? -8.630 -4.723 1.664 1.00 88.50 107 LEU A C 1
ATOM 776 O O . LEU A 1 107 ? -8.657 -5.612 0.814 1.00 88.50 107 LEU A O 1
ATOM 780 N N . GLN A 1 108 ? -9.567 -4.620 2.609 1.00 88.50 108 GLN A N 1
ATOM 781 C CA . GLN A 1 108 ? -10.741 -5.496 2.674 1.00 88.50 108 GLN A CA 1
ATOM 782 C C . GLN A 1 108 ? -11.686 -5.277 1.485 1.00 88.50 108 GLN A C 1
ATOM 784 O O . GLN A 1 108 ? -12.183 -6.249 0.919 1.00 88.50 108 GLN A O 1
ATOM 789 N N . ALA A 1 109 ? -11.903 -4.027 1.066 1.00 84.62 109 ALA A N 1
ATOM 790 C CA . ALA A 1 109 ? -12.717 -3.713 -0.108 1.00 84.62 109 ALA A CA 1
ATOM 791 C C . ALA A 1 109 ? -12.088 -4.245 -1.407 1.00 84.62 109 ALA A C 1
ATOM 793 O O . ALA A 1 109 ? -12.794 -4.783 -2.260 1.00 84.62 109 ALA A O 1
ATOM 794 N N . ILE A 1 110 ? -10.759 -4.153 -1.542 1.00 85.31 110 ILE A N 1
ATOM 795 C CA . ILE A 1 110 ? -10.017 -4.758 -2.658 1.00 85.31 110 ILE A CA 1
ATOM 796 C C . ILE A 1 110 ? -10.146 -6.285 -2.624 1.00 85.31 110 ILE A C 1
ATOM 798 O O . ILE A 1 110 ? -10.410 -6.893 -3.655 1.00 85.31 110 ILE A O 1
ATOM 802 N N . ALA A 1 111 ? -10.011 -6.914 -1.453 1.00 87.50 111 ALA A N 1
ATOM 803 C CA . ALA A 1 111 ? -10.177 -8.362 -1.321 1.00 87.50 111 ALA A CA 1
ATOM 804 C C . ALA A 1 111 ? -11.586 -8.830 -1.735 1.00 87.50 111 ALA A C 1
ATOM 806 O O . ALA A 1 111 ? -11.722 -9.859 -2.389 1.00 87.50 111 ALA A O 1
ATOM 807 N N . ALA A 1 112 ? -12.625 -8.053 -1.424 1.00 85.94 112 ALA A N 1
ATOM 808 C CA . ALA A 1 112 ? -13.992 -8.364 -1.837 1.00 85.94 112 ALA A CA 1
ATOM 809 C C . ALA A 1 112 ? -14.220 -8.217 -3.355 1.00 85.94 112 ALA A C 1
ATOM 811 O O . ALA A 1 112 ? -15.107 -8.864 -3.903 1.00 85.94 112 ALA A O 1
ATOM 812 N N . SER A 1 113 ? -13.440 -7.385 -4.058 1.00 81.38 113 SER A N 1
ATOM 813 C CA . SER A 1 113 ? -13.598 -7.188 -5.509 1.00 81.38 113 SER A CA 1
ATOM 814 C C . SER A 1 113 ? -12.923 -8.269 -6.359 1.00 81.38 113 SER A C 1
ATOM 816 O O . SER A 1 113 ? -13.245 -8.401 -7.539 1.00 81.38 113 SER A O 1
ATOM 818 N N . ILE A 1 114 ? -12.009 -9.044 -5.767 1.00 82.69 114 ILE A N 1
ATOM 819 C CA . ILE A 1 114 ? -11.292 -10.145 -6.427 1.00 82.69 114 ILE A CA 1
ATOM 820 C C . ILE A 1 114 ? -11.929 -11.518 -6.179 1.00 82.69 114 ILE A C 1
ATOM 822 O O . ILE A 1 114 ? -11.435 -12.512 -6.715 1.00 82.69 114 ILE A O 1
ATOM 826 N N . GLU A 1 115 ? -12.988 -11.606 -5.367 1.00 70.00 115 GLU A N 1
ATOM 827 C CA . GLU A 1 115 ? -13.672 -12.880 -5.143 1.00 70.00 115 GLU A CA 1
ATOM 828 C C . GLU A 1 115 ? -14.240 -13.424 -6.466 1.00 70.00 115 GLU A C 1
ATOM 830 O O . GLU A 1 115 ? -14.856 -12.681 -7.238 1.00 70.00 115 GLU A O 1
ATOM 835 N N . PRO A 1 116 ? -14.023 -14.718 -6.768 1.00 56.28 116 PRO A N 1
ATOM 836 C CA . PRO A 1 116 ? -14.528 -15.317 -7.991 1.00 56.28 116 PRO A CA 1
ATOM 837 C C . PRO A 1 116 ? -16.056 -15.236 -8.004 1.00 56.28 116 PRO A C 1
ATOM 839 O O . PRO A 1 116 ? -16.715 -15.659 -7.053 1.00 56.28 116 PRO A O 1
ATOM 842 N N . GLN A 1 117 ? -16.619 -14.709 -9.095 1.00 56.06 117 GLN A N 1
ATOM 843 C CA . GLN A 1 117 ? -18.057 -14.809 -9.335 1.00 56.06 117 GLN A CA 1
ATOM 844 C C . GLN A 1 117 ? -18.426 -16.295 -9.321 1.00 56.06 117 GLN A C 1
ATOM 846 O O . GLN A 1 117 ? -17.869 -17.077 -10.092 1.00 56.06 117 GLN A O 1
ATOM 851 N N . SER A 1 118 ? -19.272 -16.667 -8.361 1.00 53.78 118 SER A N 1
ATOM 852 C CA . SER A 1 118 ? -19.712 -18.043 -8.112 1.00 53.78 118 SER A CA 1
ATOM 853 C C . SER A 1 118 ? -20.515 -18.610 -9.276 1.00 53.78 118 SER A C 1
ATOM 855 O O . SER A 1 118 ? -21.275 -17.831 -9.895 1.00 53.78 118 SER A O 1
#

Foldseek 3Di:
DVVVVVVVVVVPVVAPDDPDPDDWDADPQQWTFDFDDDPVDPDDRPTDIDRHAPDKDWDKDWAVPDPVTFMWIKIWGPDDPPDPPDDTDIDIDTAHPVRVVSVVVSVVVVVVVPPDDD

Radius of gyration: 16.66 Å; chains: 1; bounding box: 41×39×39 Å

Secondary structure (DSSP, 8-state):
-HHHHHHHHHTTTT-SPPPPSSPPPB-TTSEEEEEE--TT-TT--EEEEEE--SSEEEEEEEE--STT-EEEEEEEESS--SSTT-----EEEEEEHHHHHHHHHHHHHHHHHSSPP-

Sequence (118 aa):
MAERLAQSAASRLLGPPPPFSSPVVIDEGGYAWVPHPNPALSSAEVILGCYVHAGIRLGWAPMPLPLPGGVLLTLFGGGPPPDARFEESGVAAFITRPGLEALIADLQAIAASIEPQS

=== Feature glossary ===
The features interleaved in this record are:

— What the protein is —

Sequence gives the chain of amino acids in standard one-letter code (A=alanine, C=cysteine, …, Y=tyrosine), read N→C. It is the only feature that is directly encoded by the gene; all structural features are derived from the folded form of this sequence.

Database cross-references. InterPro integrates a dozen domain/family signature databases into unified entries with residue-range hits. GO terms attach function/process/location labels with evidence codes. CATH codes position the fold in a four-level structural taxonomy. Organism is the NCBI-taxonomy species name.

— Where its atoms are —

Atomic coordinates in PDBx/mmCIF format — the same representation the Protein Data Bank distributes. Each line of the _atom_site loop places one backbone atom in Cartesian space (units: ångströms, origin: arbitrary).

The six renders are orthographic views along the three Cartesian axes in both directions. Representation (cartoon, sticks, or surface) and color scheme (sequence-rainbow or by-chain) vary across proteins so the training set covers all the common visualization conventions.

— Local backbone conformation —

Eight-state secondary structure (DSSP): H is the canonical α-helix, G the tighter 3₁₀-helix, I the wider π-helix; E/B are β-structure, T and S are turns and bends, and '-' is everything else. DSSP derives these from the pattern of main-chain N–H···O=C hydrogen bonds, not from the sequence.

P-SEA three-state annotation labels each residue as helix, strand, or coil based purely on the geometry of the Cα trace. It serves as a fallback when the full backbone (and thus DSSP) is unavailable.

The φ/ψ torsion pair specifies the backbone conformation at each residue. φ rotates about the N–Cα bond, ψ about the Cα–C bond. Steric clashes forbid most of the (φ, ψ) plane — the allowed regions (α-helix basin, β-sheet basin, left-handed helix) are the Ramachandran-allowed regions.

— Global shape and packing —

The geometric summary reports three shape descriptors. Rg (radius of gyration) measures how spread out the Cα atoms are about their centre of mass; compact globular proteins have small Rg, elongated or unfolded ones large. Cα contacts (<8 Å, |i−j|>4) count long-range residue pairs in spatial proximity — high for tightly packed folds, near zero for rods or random coil. The bounding-box extents give the protein's footprint along x, y, z in Å.

Solvent-accessible surface area (SASA) is the area in Å² traced out by the centre of a 1.4 Å probe sphere (a water molecule) rolled over the protein's van der Waals surface (Shrake–Rupley / Lee–Richards construction). Buried residues have near-zero SASA; fully exposed residues can exceed 200 Å². The total SASA scales roughly with the number of surface residues.

The contact map is a binary N×N matrix image: pixel (i, j) is dark where Cα_i and Cα_j are within 8 Å and |i−j|>4. Because the |i−j|>4 filter removes local helical contacts, off-diagonal stripes parallel to the main diagonal indicate parallel β-sheets; stripes perpendicular to it indicate antiparallel β-sheets. The Ramachandran plot scatters every residue's (φ, ψ) pair against the sterically allowed regions. The PAE heatmap renders the predicted-aligned-error matrix.

— Structural neighborhood —

3Di is Foldseek's structural alphabet. Each residue is assigned one of twenty discrete states based on how its Cα sits relative to its spatial (not sequential) neighbors. Aligning 3Di strings finds structural homologs roughly as well as full 3D superposition, but orders of magnitude faster.

Nearest PDB neighbors are the top structural matches found by Foldseek when searching this structure against the entire Protein Data Bank. Each hit reports a TM-score (0 to 1; >0.5 almost always implies the same fold) and an E-value. These are *structural* homologs — they may share no detectable sequence similarity.

— Confidence and disorder —

For AlphaFold models, the B-factor field carries pLDDT — the model's own estimate of local accuracy on a 0–100 scale. Regions with pLDDT<50 should be treated as essentially unmodeled; they often correspond to intrinsically disordered segments.

Crystallographic B-factors measure how much each atom's electron density is smeared out, in Å². They rise in mobile loops and surface residues and fall in the buried interior. In AlphaFold models this column is repurposed to hold pLDDT instead.

Predicted aligned error is AlphaFold's pairwise confidence. Unlike pLDDT (per-residue), PAE is per-residue-pair and captures whether two parts of the structure are correctly placed relative to each other. Units are ångströms of expected positional error.